Protein AF-A0A535XWX9-F1 (afdb_monomer_lite)

Sequence (122 aa):
DLGPHTAIVDGDALSYAIASASIVAKVTRDRLMYKLARRYPGYGWDSNVGYATRRHLQGLREHGLTPFHRTAYAPVRTLILQPTTLDDLIAQMDETGQMNETAEMDDNARIDRAEESIPALA

Foldseek 3Di:
DPPDDDDDVVVLVVDPVVVVVVVVVVVVLLVVQCVVCVVQPQQPCNPLSQPPFLSNLRSCLVPNDDPPDDCPDVSNVCCVPPVVVSVVQSVQADRNSHGDPVPPPPPVPPPVPPPPDDDDDD

pLDDT: mean 82.41, std 19.34, range [38.59, 98.56]

Structure (mmCIF, N/CA/C/O backbone):
data_AF-A0A535XWX9-F1
#
_entry.id   AF-A0A535XWX9-F1
#
loop_
_atom_site.group_PDB
_atom_site.id
_atom_site.type_symbol
_atom_site.label_atom_id
_atom_site.label_alt_id
_atom_site.label_comp_id
_atom_site.label_asym_id
_atom_site.label_entity_id
_atom_site.label_seq_id
_atom_site.pdbx_PDB_ins_code
_atom_site.Cartn_x
_atom_site.Cartn_y
_atom_site.Cartn_z
_atom_site.occupancy
_atom_site.B_iso_or_equiv
_atom_site.auth_seq_id
_atom_site.auth_comp_id
_atom_site.auth_asym_id
_atom_site.auth_atom_id
_atom_site.pdbx_PDB_model_num
ATOM 1 N N . ASP A 1 1 ? 26.111 -7.204 -2.029 1.00 83.75 1 ASP A N 1
ATOM 2 C CA . ASP A 1 1 ? 26.319 -6.465 -3.282 1.00 83.75 1 ASP A CA 1
ATOM 3 C C . ASP A 1 1 ? 25.617 -7.235 -4.393 1.00 83.75 1 ASP A C 1
ATOM 5 O O . ASP A 1 1 ? 25.769 -8.449 -4.437 1.00 83.75 1 ASP A O 1
ATOM 9 N N . LEU A 1 2 ? 24.766 -6.575 -5.179 1.00 84.88 2 LEU A N 1
ATOM 10 C CA . LEU A 1 2 ? 23.962 -7.195 -6.245 1.00 84.88 2 LEU A CA 1
ATOM 11 C C . LEU A 1 2 ? 24.684 -7.174 -7.606 1.00 84.88 2 LEU A C 1
ATOM 13 O O . LEU A 1 2 ? 24.136 -7.666 -8.590 1.00 84.88 2 LEU A O 1
ATOM 17 N N . GLY A 1 3 ? 25.906 -6.633 -7.663 1.00 94.06 3 GLY A N 1
ATOM 18 C CA . GLY A 1 3 ? 26.641 -6.437 -8.910 1.00 94.06 3 GLY A CA 1
ATOM 19 C C . GLY A 1 3 ? 26.166 -5.199 -9.687 1.00 94.06 3 GLY A C 1
ATOM 20 O O . GLY A 1 3 ? 25.340 -4.422 -9.188 1.00 94.06 3 GLY A O 1
ATOM 21 N N . PRO A 1 4 ? 26.699 -4.974 -10.903 1.00 95.38 4 PRO A N 1
ATOM 22 C CA . PRO A 1 4 ? 26.345 -3.814 -11.715 1.00 95.38 4 PRO A CA 1
ATOM 23 C C . PRO A 1 4 ? 24.863 -3.850 -12.098 1.00 95.38 4 PRO A C 1
ATOM 25 O O . PRO A 1 4 ? 24.349 -4.868 -12.557 1.00 95.38 4 PRO A O 1
ATOM 28 N N . HIS A 1 5 ? 24.178 -2.724 -11.920 1.00 94.31 5 HIS A N 1
ATOM 29 C CA . HIS A 1 5 ? 22.756 -2.584 -12.211 1.00 94.31 5 HIS A CA 1
ATOM 30 C C . HIS A 1 5 ? 22.444 -1.182 -12.738 1.00 94.31 5 HIS A C 1
ATOM 32 O O . HIS A 1 5 ? 23.178 -0.224 -12.495 1.00 94.31 5 HIS A O 1
ATOM 38 N N . THR A 1 6 ? 21.329 -1.064 -13.456 1.00 95.12 6 THR A N 1
ATOM 39 C CA . THR A 1 6 ? 20.827 0.204 -13.991 1.00 95.12 6 THR A CA 1
ATOM 40 C C . THR A 1 6 ? 19.366 0.354 -13.601 1.00 95.12 6 THR A C 1
ATOM 42 O O . THR A 1 6 ? 18.562 -0.547 -13.838 1.00 95.12 6 THR A O 1
ATOM 45 N N . ALA A 1 7 ? 19.021 1.486 -12.992 1.00 95.69 7 ALA A N 1
ATOM 46 C CA . ALA A 1 7 ? 17.635 1.840 -12.725 1.00 95.69 7 ALA A CA 1
ATOM 47 C C . ALA A 1 7 ? 17.004 2.445 -13.986 1.00 95.69 7 ALA A C 1
ATOM 49 O O . ALA A 1 7 ? 17.619 3.279 -14.649 1.00 95.69 7 ALA A O 1
ATOM 50 N N . ILE A 1 8 ? 15.777 2.030 -14.301 1.00 97.19 8 ILE A N 1
ATOM 51 C CA . ILE A 1 8 ? 15.005 2.527 -15.444 1.00 97.19 8 ILE A CA 1
ATOM 52 C C . ILE A 1 8 ? 13.725 3.154 -14.891 1.00 97.19 8 ILE A C 1
ATOM 54 O O . ILE A 1 8 ? 12.942 2.465 -14.234 1.00 97.19 8 ILE A O 1
ATOM 58 N N . VAL A 1 9 ? 13.533 4.453 -15.132 1.00 97.69 9 VAL A N 1
ATOM 59 C CA . VAL A 1 9 ? 12.282 5.156 -14.804 1.00 97.69 9 VAL A CA 1
ATOM 60 C C . VAL A 1 9 ? 11.162 4.572 -15.665 1.00 97.69 9 VAL A C 1
ATOM 62 O O . VAL A 1 9 ? 11.371 4.350 -16.855 1.00 97.69 9 VAL A O 1
ATOM 65 N N . ASP A 1 10 ? 10.021 4.262 -15.045 1.00 97.06 10 ASP A N 1
ATOM 66 C CA . ASP A 1 10 ? 8.869 3.598 -15.680 1.00 97.06 10 ASP A CA 1
ATOM 67 C C . ASP A 1 10 ? 9.245 2.311 -16.437 1.00 97.06 10 ASP A C 1
ATOM 69 O O . ASP A 1 10 ? 8.727 1.986 -17.507 1.00 97.06 10 ASP A O 1
ATOM 73 N N . GLY A 1 11 ? 10.208 1.562 -15.888 1.00 97.88 11 GLY A N 1
ATOM 74 C CA . GLY A 1 11 ? 10.790 0.400 -16.555 1.00 97.88 11 GLY A CA 1
ATOM 75 C C . GLY A 1 11 ? 9.798 -0.723 -16.872 1.00 97.88 11 GLY A C 1
ATOM 76 O O . GLY A 1 11 ? 10.057 -1.513 -17.775 1.00 97.88 11 GLY A O 1
ATOM 77 N N . ASP A 1 12 ? 8.664 -0.804 -16.179 1.00 97.88 12 ASP A N 1
ATOM 78 C CA . ASP A 1 12 ? 7.595 -1.760 -16.476 1.00 97.88 12 ASP A CA 1
ATOM 79 C C . ASP A 1 12 ? 6.855 -1.445 -17.785 1.00 97.88 12 ASP A C 1
ATOM 81 O O . ASP A 1 12 ? 6.411 -2.370 -18.462 1.00 97.88 12 ASP A O 1
ATOM 85 N N . ALA A 1 13 ? 6.797 -0.181 -18.204 1.00 97.94 13 ALA A N 1
ATOM 86 C CA . ALA A 1 13 ? 6.300 0.198 -19.526 1.00 97.94 13 ALA A CA 1
ATOM 87 C C . ALA A 1 13 ? 7.322 -0.074 -20.648 1.00 97.94 13 ALA A C 1
ATOM 89 O O . ALA A 1 13 ? 6.951 -0.168 -21.818 1.00 97.94 13 ALA A O 1
ATOM 90 N N . LEU A 1 14 ? 8.608 -0.202 -20.301 1.00 97.88 14 LEU A N 1
ATOM 91 C CA . LEU A 1 14 ? 9.722 -0.227 -21.256 1.00 97.88 14 LEU A CA 1
ATOM 92 C C . LEU A 1 14 ? 10.423 -1.591 -21.377 1.00 97.88 14 LEU A C 1
ATOM 94 O O . LEU A 1 14 ? 11.184 -1.810 -22.318 1.00 97.88 14 LEU A O 1
ATOM 98 N N . SER A 1 15 ? 10.203 -2.518 -20.441 1.00 98.19 15 SER A N 1
ATOM 99 C CA . SER A 1 15 ? 10.892 -3.812 -20.389 1.00 98.19 15 SER A CA 1
ATOM 100 C C . SER A 1 15 ? 9.971 -4.937 -19.934 1.00 98.19 15 SER A C 1
ATOM 102 O O . SER A 1 15 ? 9.447 -4.925 -18.820 1.00 98.19 15 SER A O 1
ATOM 104 N N . TYR A 1 16 ? 9.866 -5.990 -20.748 1.00 98.31 16 TYR A N 1
ATOM 105 C CA . TYR A 1 16 ? 9.061 -7.169 -20.418 1.00 98.31 16 TYR A CA 1
ATOM 106 C C . TYR A 1 16 ? 9.513 -7.882 -19.142 1.00 98.31 16 TYR A C 1
ATOM 108 O O . TYR A 1 16 ? 8.679 -8.426 -18.418 1.00 98.31 16 TYR A O 1
ATOM 116 N N . ALA A 1 17 ? 10.813 -7.877 -18.840 1.00 97.75 17 ALA A N 1
ATOM 117 C CA . ALA A 1 17 ? 11.324 -8.485 -17.616 1.00 97.75 17 ALA A CA 1
ATOM 118 C C . ALA A 1 17 ? 10.858 -7.705 -16.375 1.00 97.75 17 ALA A C 1
ATOM 120 O O . ALA A 1 17 ? 10.394 -8.309 -15.407 1.00 97.75 17 ALA A O 1
ATOM 121 N N . ILE A 1 18 ? 10.918 -6.369 -16.431 1.00 98.12 18 ILE A N 1
ATOM 122 C CA . ILE A 1 18 ? 10.467 -5.497 -15.338 1.00 98.12 18 ILE A CA 1
ATOM 123 C C . ILE A 1 18 ? 8.941 -5.581 -15.191 1.00 98.12 18 ILE A C 1
ATOM 125 O O . ILE A 1 18 ? 8.454 -5.759 -14.076 1.00 98.12 18 ILE A O 1
ATOM 129 N N . ALA A 1 19 ? 8.196 -5.570 -16.301 1.00 98.44 19 ALA A N 1
ATOM 130 C CA . ALA A 1 19 ? 6.744 -5.753 -16.310 1.00 98.44 19 ALA A CA 1
ATOM 131 C C . ALA A 1 19 ? 6.319 -7.100 -15.699 1.00 98.44 19 ALA A C 1
ATOM 133 O O . ALA A 1 19 ? 5.414 -7.181 -14.871 1.00 98.44 19 ALA A O 1
ATOM 134 N N . SER A 1 20 ? 7.006 -8.185 -16.064 1.00 98.50 20 SER A N 1
ATOM 135 C CA . SER A 1 20 ? 6.715 -9.515 -15.518 1.00 98.50 20 SER A CA 1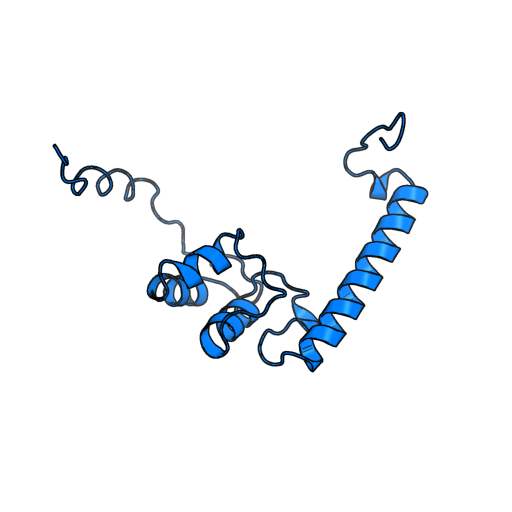
ATOM 136 C C . SER A 1 20 ? 6.977 -9.564 -14.010 1.00 98.50 20 SER A C 1
ATOM 138 O O . SER A 1 20 ? 6.169 -10.108 -13.253 1.00 98.50 20 SER A O 1
ATOM 140 N N . ALA A 1 21 ? 8.074 -8.952 -13.554 1.00 98.19 21 ALA A N 1
ATOM 141 C CA . ALA A 1 21 ? 8.388 -8.850 -12.134 1.00 98.19 21 ALA A CA 1
ATOM 142 C C . ALA A 1 21 ? 7.339 -8.025 -11.365 1.00 98.19 21 ALA A C 1
ATOM 144 O O . ALA A 1 21 ? 6.921 -8.440 -10.280 1.00 98.19 21 ALA A O 1
ATOM 145 N N . SER A 1 22 ? 6.866 -6.902 -11.922 1.00 98.38 22 SER A N 1
ATOM 146 C CA . SER A 1 22 ? 5.855 -6.054 -11.275 1.00 98.38 22 SER A CA 1
ATOM 147 C C . SER A 1 22 ? 4.505 -6.770 -11.136 1.00 98.38 22 SER A C 1
ATOM 149 O O . SER A 1 22 ? 3.891 -6.704 -10.067 1.00 98.38 22 SER A O 1
ATOM 151 N N . ILE A 1 23 ? 4.087 -7.553 -12.140 1.00 98.38 23 ILE A N 1
ATOM 152 C CA . ILE A 1 23 ? 2.876 -8.393 -12.077 1.00 98.38 23 ILE A CA 1
ATOM 153 C C . ILE A 1 23 ? 2.989 -9.432 -10.957 1.00 98.38 23 ILE A C 1
ATOM 155 O O . ILE A 1 23 ? 2.084 -9.549 -10.125 1.00 98.38 23 ILE A O 1
ATOM 159 N N . VAL A 1 24 ? 4.103 -10.173 -10.896 1.00 98.56 24 VAL A N 1
ATOM 160 C CA . VAL A 1 24 ? 4.323 -11.178 -9.842 1.00 98.56 24 VAL A CA 1
ATOM 161 C C . VAL A 1 24 ? 4.298 -10.523 -8.459 1.00 98.56 24 VAL A C 1
ATOM 163 O O . VAL A 1 24 ? 3.640 -11.038 -7.547 1.00 98.56 24 VAL A O 1
ATOM 166 N N . ALA A 1 25 ? 4.952 -9.370 -8.304 1.00 98.25 25 ALA A N 1
ATOM 167 C CA . ALA A 1 25 ? 4.965 -8.618 -7.054 1.00 98.25 25 ALA A CA 1
ATOM 168 C C . ALA A 1 25 ? 3.552 -8.171 -6.639 1.00 98.25 25 ALA A C 1
ATOM 170 O O . ALA A 1 25 ? 3.138 -8.412 -5.502 1.00 98.25 25 ALA A O 1
ATOM 171 N N . LYS A 1 26 ? 2.782 -7.585 -7.565 1.00 97.81 26 LYS A N 1
ATOM 172 C CA . LYS A 1 26 ? 1.413 -7.105 -7.328 1.00 97.81 26 LYS A CA 1
ATOM 173 C C . LYS A 1 26 ? 0.476 -8.237 -6.918 1.00 97.81 26 LYS A C 1
ATOM 175 O O . LYS A 1 26 ? -0.144 -8.164 -5.860 1.00 97.81 26 LYS A O 1
ATOM 180 N N . VAL A 1 27 ? 0.426 -9.316 -7.699 1.00 98.44 27 VAL A N 1
ATOM 181 C CA . VAL A 1 27 ? -0.444 -10.469 -7.415 1.00 98.44 27 VAL A CA 1
ATOM 182 C C . VAL A 1 27 ? -0.086 -11.110 -6.072 1.00 98.44 27 VAL A C 1
ATOM 184 O O . VAL A 1 27 ? -0.969 -11.512 -5.311 1.00 98.44 27 VAL A O 1
ATOM 187 N N . THR A 1 28 ? 1.205 -11.187 -5.745 1.00 98.50 28 THR A N 1
ATOM 188 C CA . THR A 1 28 ? 1.659 -11.714 -4.452 1.00 98.50 28 THR A CA 1
ATOM 189 C C . THR A 1 28 ? 1.222 -10.813 -3.298 1.00 98.50 28 THR A C 1
ATOM 191 O O . THR A 1 28 ? 0.654 -11.315 -2.325 1.00 98.50 28 THR A O 1
ATOM 194 N N . ARG A 1 29 ? 1.420 -9.491 -3.414 1.00 98.31 29 ARG A N 1
ATOM 195 C CA . ARG A 1 29 ? 0.971 -8.503 -2.419 1.00 98.31 29 ARG A CA 1
ATOM 196 C C . ARG A 1 29 ? -0.531 -8.611 -2.172 1.00 98.31 29 ARG A C 1
ATOM 198 O O . ARG A 1 29 ? -0.945 -8.720 -1.021 1.00 98.31 29 ARG A O 1
ATOM 205 N N . ASP A 1 30 ? -1.334 -8.613 -3.228 1.00 98.31 30 ASP A N 1
ATOM 206 C CA . ASP A 1 30 ? -2.794 -8.597 -3.110 1.00 98.31 30 ASP A CA 1
ATOM 207 C C . ASP A 1 30 ? -3.309 -9.869 -2.416 1.00 98.31 30 ASP A C 1
ATOM 209 O O . ASP A 1 30 ? -4.131 -9.804 -1.501 1.00 98.31 30 ASP A O 1
ATOM 213 N N . ARG A 1 31 ? -2.737 -11.037 -2.746 1.00 98.44 31 ARG A N 1
ATOM 214 C CA . ARG A 1 31 ? -3.045 -12.3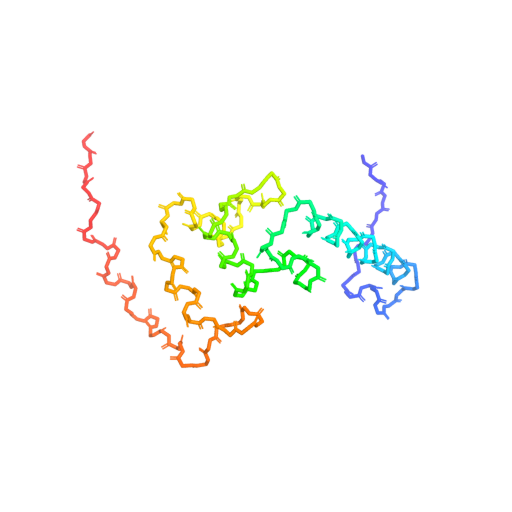05 -2.059 1.00 98.44 31 ARG A CA 1
ATOM 215 C C . ARG A 1 31 ? -2.688 -12.273 -0.573 1.00 98.44 31 ARG A C 1
ATOM 217 O O . ARG A 1 31 ? -3.425 -12.832 0.241 1.00 98.44 31 ARG A O 1
ATOM 224 N N . LEU A 1 32 ? -1.560 -11.663 -0.204 1.00 98.25 32 LEU A N 1
ATOM 225 C CA . LEU A 1 32 ? -1.175 -11.499 1.202 1.00 98.25 32 LEU A CA 1
ATOM 226 C C . LEU A 1 32 ? -2.148 -10.575 1.936 1.00 98.25 32 LEU A C 1
ATOM 228 O O . LEU A 1 32 ? -2.545 -10.888 3.057 1.00 98.25 32 LEU A O 1
ATOM 232 N N . MET A 1 33 ? -2.582 -9.490 1.295 1.00 98.31 33 MET A N 1
ATOM 233 C CA . MET A 1 33 ? -3.533 -8.555 1.894 1.00 98.31 33 MET A CA 1
ATOM 234 C C . MET A 1 33 ? -4.911 -9.173 2.101 1.00 98.31 33 MET A C 1
ATOM 236 O O . MET A 1 33 ? -5.483 -9.014 3.176 1.00 98.31 33 MET A O 1
ATOM 240 N N . TYR A 1 34 ? -5.377 -10.001 1.166 1.00 98.25 34 TYR A N 1
ATOM 241 C CA . TYR A 1 34 ? -6.609 -10.766 1.342 1.00 98.25 34 TYR A CA 1
ATOM 242 C C . TYR A 1 34 ? -6.529 -11.756 2.518 1.00 98.25 34 TYR A C 1
ATOM 244 O O . TYR A 1 34 ? -7.457 -11.880 3.319 1.00 98.25 34 TYR A O 1
ATOM 252 N N . LYS A 1 35 ? -5.393 -12.452 2.678 1.00 98.44 35 LYS A N 1
ATOM 253 C CA . LYS A 1 35 ? -5.165 -13.325 3.845 1.00 98.44 35 LYS A CA 1
ATOM 254 C C . LYS A 1 35 ? -5.165 -12.529 5.147 1.00 98.44 35 LYS A C 1
ATOM 256 O O . LYS A 1 35 ? -5.735 -12.981 6.139 1.00 98.44 35 LYS A O 1
ATOM 261 N N . LEU A 1 36 ? -4.540 -11.355 5.140 1.00 98.19 36 LEU A N 1
ATOM 262 C CA . LEU A 1 36 ? -4.488 -10.482 6.301 1.00 98.19 36 LEU A CA 1
ATOM 263 C C . LEU A 1 36 ? -5.864 -9.910 6.653 1.00 98.19 36 LEU A C 1
ATOM 265 O O . LEU A 1 36 ? -6.189 -9.904 7.831 1.00 98.19 36 LEU A O 1
ATOM 269 N N . ALA A 1 37 ? -6.707 -9.557 5.679 1.00 98.12 37 ALA A N 1
ATOM 270 C CA . ALA A 1 37 ? -8.088 -9.123 5.917 1.00 98.12 37 ALA A CA 1
ATOM 271 C C . ALA A 1 37 ? -8.923 -10.185 6.650 1.00 98.12 37 ALA A C 1
ATOM 273 O O . ALA A 1 37 ? -9.723 -9.867 7.524 1.00 98.12 37 ALA A O 1
ATOM 274 N N . ARG A 1 38 ? -8.699 -11.471 6.345 1.00 97.94 38 ARG A N 1
ATOM 275 C CA . ARG A 1 38 ? -9.341 -12.581 7.070 1.00 97.94 38 ARG A CA 1
ATOM 276 C C . ARG A 1 38 ? -8.801 -12.753 8.489 1.00 97.94 38 ARG A C 1
ATOM 278 O O . ARG A 1 38 ? -9.538 -13.178 9.372 1.00 97.94 38 ARG A O 1
ATOM 285 N N . ARG A 1 39 ? -7.507 -12.492 8.702 1.00 97.94 39 ARG A N 1
ATOM 286 C CA . ARG A 1 39 ? -6.846 -12.640 10.009 1.00 97.94 39 ARG A CA 1
ATOM 287 C C . ARG A 1 39 ? -7.114 -11.454 10.940 1.00 97.94 39 ARG A C 1
ATOM 289 O O . ARG A 1 39 ? -7.202 -11.659 12.145 1.00 97.94 39 ARG A O 1
ATOM 296 N N . TYR A 1 40 ? -7.233 -10.260 10.372 1.00 97.38 40 TYR A N 1
ATOM 297 C CA . TYR A 1 40 ? -7.478 -8.984 11.033 1.00 97.38 40 TYR A CA 1
ATOM 298 C C . TYR A 1 40 ? -8.648 -8.296 10.308 1.00 97.38 40 TYR A C 1
ATOM 300 O O . TYR A 1 40 ? -8.424 -7.491 9.399 1.00 97.38 40 TYR A O 1
ATOM 308 N N . PRO A 1 41 ? -9.899 -8.665 10.632 1.00 96.81 41 PRO A N 1
ATOM 309 C CA . PRO A 1 41 ? -11.069 -8.030 10.037 1.00 96.81 41 PRO A CA 1
ATOM 310 C C . PRO A 1 41 ? -11.176 -6.555 10.461 1.00 96.81 41 PRO A C 1
ATOM 312 O O . PRO A 1 41 ? -10.564 -6.138 11.439 1.00 96.81 41 PRO A O 1
ATOM 315 N N . GLY A 1 42 ? -11.945 -5.764 9.707 1.00 96.25 42 GLY A N 1
ATOM 316 C CA . GLY A 1 42 ? -12.239 -4.354 10.018 1.00 96.25 42 GLY A CA 1
ATOM 317 C C . GLY A 1 42 ? -11.381 -3.326 9.270 1.00 96.25 42 GLY A C 1
ATOM 318 O O . GLY A 1 42 ? -11.873 -2.262 8.920 1.00 96.25 42 GLY A O 1
ATOM 319 N N . TYR A 1 43 ? -10.146 -3.664 8.886 1.00 96.44 43 TYR A N 1
ATOM 320 C CA . TYR A 1 43 ? -9.242 -2.722 8.196 1.00 96.44 43 TYR A CA 1
ATOM 321 C C . TYR A 1 43 ? -9.485 -2.575 6.681 1.00 96.44 43 TYR A C 1
ATOM 323 O O . TYR A 1 43 ? -8.866 -1.729 6.037 1.00 96.44 43 TYR A O 1
ATOM 331 N N . GLY A 1 44 ? -10.343 -3.409 6.079 1.00 96.31 44 GLY A N 1
ATOM 332 C CA . GLY A 1 44 ? -10.655 -3.377 4.639 1.00 96.31 44 GLY A CA 1
ATOM 333 C C . GLY A 1 44 ? -9.494 -3.755 3.707 1.00 96.31 44 GLY A C 1
ATOM 334 O O . GLY A 1 44 ? -9.481 -3.351 2.545 1.00 96.31 44 GLY A O 1
ATOM 335 N N . TRP A 1 45 ? -8.488 -4.488 4.197 1.00 97.69 45 TRP A N 1
ATOM 336 C CA . TRP A 1 45 ? -7.285 -4.837 3.424 1.00 97.69 45 TRP A CA 1
ATOM 337 C C . TRP A 1 45 ? -7.544 -5.693 2.178 1.00 97.69 45 TRP A C 1
ATOM 339 O O . TRP A 1 45 ? -6.709 -5.730 1.278 1.00 97.69 45 TRP A O 1
ATOM 349 N N . ASP A 1 46 ? -8.691 -6.357 2.103 1.00 96.94 46 ASP A N 1
ATOM 350 C CA . ASP A 1 46 ? -9.167 -7.086 0.930 1.00 96.94 46 ASP A CA 1
ATOM 351 C C . ASP A 1 46 ? -9.509 -6.162 -0.245 1.00 96.94 46 ASP A C 1
ATOM 353 O O . ASP A 1 46 ? -9.417 -6.596 -1.391 1.00 96.94 46 ASP A O 1
ATOM 357 N N . SER A 1 47 ? -9.842 -4.895 0.024 1.00 95.19 47 SER A N 1
ATOM 358 C CA . SER A 1 47 ? -10.109 -3.886 -1.004 1.00 95.19 47 SER A CA 1
ATOM 359 C C . SER A 1 47 ? -8.993 -2.846 -1.109 1.00 95.19 47 SER A C 1
ATOM 361 O O . SER A 1 47 ? -8.496 -2.575 -2.198 1.00 95.19 47 SER A O 1
ATOM 363 N N . ASN A 1 48 ? -8.556 -2.271 0.014 1.00 96.31 48 ASN A N 1
ATOM 364 C CA . ASN A 1 48 ? -7.584 -1.173 0.006 1.00 96.31 48 ASN A CA 1
ATOM 365 C C . ASN A 1 48 ? -6.122 -1.630 -0.050 1.00 96.31 48 ASN A C 1
ATOM 367 O O . ASN A 1 48 ? -5.240 -0.787 -0.189 1.00 96.31 48 ASN A O 1
ATOM 371 N N . VAL A 1 49 ? -5.840 -2.930 0.096 1.00 96.75 49 VAL A N 1
ATOM 372 C CA . VAL A 1 49 ? -4.487 -3.518 0.054 1.00 96.75 49 VAL A CA 1
ATOM 373 C C . VAL A 1 49 ? -3.433 -2.757 0.879 1.00 96.75 49 VAL A C 1
ATOM 375 O O . VAL A 1 49 ? -2.258 -2.685 0.504 1.00 96.75 49 VAL A O 1
ATOM 378 N N . GLY A 1 50 ? -3.846 -2.178 2.008 1.00 94.56 50 GLY A N 1
ATOM 379 C CA . GLY A 1 50 ? -2.993 -1.453 2.949 1.00 94.56 50 GLY A CA 1
ATOM 380 C C . GLY A 1 50 ? -2.818 0.043 2.665 1.00 94.56 50 GLY A C 1
ATOM 381 O O . GLY A 1 50 ? -2.115 0.708 3.424 1.00 94.56 50 GLY A O 1
ATOM 382 N N . TYR A 1 51 ? -3.443 0.600 1.621 1.00 93.62 51 TY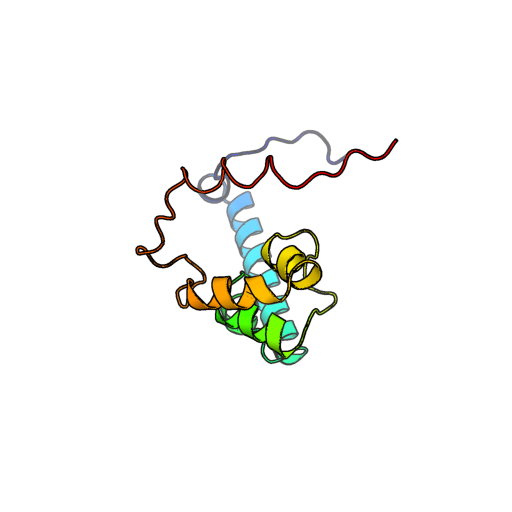R A N 1
ATOM 383 C CA . TYR A 1 51 ? -3.485 2.053 1.416 1.00 93.62 51 TYR A CA 1
ATOM 384 C C . TYR A 1 51 ? -4.353 2.733 2.482 1.00 93.62 51 TYR A C 1
ATOM 386 O O . TYR A 1 51 ? -5.304 2.140 2.996 1.00 93.62 51 TYR A O 1
ATOM 394 N N . ALA A 1 52 ? -4.024 3.980 2.822 1.00 90.50 52 ALA A N 1
ATOM 395 C CA . ALA A 1 52 ? -4.669 4.767 3.876 1.00 90.50 52 ALA A CA 1
ATOM 396 C C . ALA A 1 52 ? -6.047 5.322 3.455 1.00 90.50 52 ALA A C 1
ATOM 398 O O . ALA A 1 52 ? -6.318 6.507 3.590 1.00 90.50 52 ALA A O 1
ATOM 399 N N . THR A 1 53 ? -6.915 4.455 2.931 1.00 92.69 53 THR A N 1
ATOM 400 C CA . THR A 1 53 ? -8.324 4.777 2.653 1.00 92.69 53 THR A CA 1
ATOM 401 C C . THR A 1 53 ? -9.056 5.144 3.942 1.00 92.69 53 THR A C 1
ATOM 403 O O . THR A 1 53 ? -8.690 4.659 5.019 1.00 92.69 53 THR A O 1
ATOM 406 N N . ARG A 1 54 ? -10.151 5.906 3.840 1.00 91.25 54 ARG A N 1
ATOM 407 C CA . ARG A 1 54 ? -11.019 6.226 4.985 1.00 91.25 54 ARG A CA 1
ATOM 408 C C . ARG A 1 54 ? -11.402 4.982 5.792 1.00 91.25 54 ARG A C 1
ATOM 410 O O . ARG A 1 54 ? -11.243 4.971 7.010 1.00 91.25 54 ARG A O 1
ATOM 417 N N . ARG A 1 55 ? -11.804 3.900 5.113 1.00 93.19 55 ARG A N 1
ATOM 418 C CA . ARG A 1 55 ? -12.144 2.613 5.747 1.00 93.19 55 ARG A CA 1
ATOM 419 C C . ARG A 1 55 ? -10.977 2.020 6.542 1.00 93.19 55 ARG A C 1
ATOM 421 O O . ARG A 1 55 ? -11.178 1.468 7.618 1.00 93.19 55 ARG A O 1
ATOM 428 N N . HIS A 1 56 ? -9.754 2.132 6.027 1.00 94.56 56 HIS A N 1
ATOM 429 C CA . HIS A 1 56 ? -8.567 1.640 6.726 1.00 94.56 56 HIS A CA 1
ATOM 430 C C . HIS A 1 56 ? -8.288 2.452 7.992 1.00 94.56 56 HIS A C 1
ATOM 432 O O . HIS A 1 56 ? -8.019 1.878 9.044 1.00 94.56 56 HIS A O 1
ATOM 438 N N . LEU A 1 57 ? -8.377 3.781 7.902 1.00 91.31 57 LEU A N 1
ATOM 439 C CA . LEU A 1 57 ? -8.154 4.664 9.045 1.00 91.31 57 LEU A CA 1
ATOM 440 C C . LEU A 1 57 ? -9.230 4.493 10.126 1.00 91.31 57 LEU A C 1
ATOM 442 O O . LEU A 1 57 ? -8.900 4.497 11.310 1.00 91.31 57 LEU A O 1
ATOM 446 N N . GLN A 1 58 ? -10.485 4.261 9.734 1.00 91.44 58 GLN A N 1
ATOM 447 C CA . GLN A 1 58 ? -11.560 3.881 10.658 1.00 91.44 58 GLN A CA 1
ATOM 448 C C . GLN A 1 58 ? -11.232 2.570 11.382 1.00 91.44 58 GLN A C 1
ATOM 450 O O . GLN A 1 58 ? -11.227 2.540 12.609 1.00 91.44 58 GLN A O 1
ATOM 455 N N . GLY A 1 59 ? -10.833 1.522 10.652 1.00 93.31 59 GLY A N 1
ATOM 456 C CA . GLY A 1 59 ? -10.407 0.259 11.264 1.00 93.31 59 GLY A CA 1
ATOM 457 C C . GLY A 1 59 ? -9.205 0.419 12.205 1.00 93.31 59 GLY A C 1
ATOM 458 O O . GLY A 1 59 ? -9.162 -0.193 13.268 1.00 93.31 59 GLY A O 1
ATOM 459 N N . LEU A 1 60 ? -8.251 1.291 11.864 1.00 91.38 60 LEU A N 1
ATOM 460 C CA . LEU A 1 60 ? -7.138 1.667 12.743 1.00 91.38 60 LEU A CA 1
ATOM 461 C C . LEU A 1 60 ? -7.601 2.342 14.032 1.00 91.38 60 LEU A C 1
ATOM 463 O O . LEU A 1 60 ? -7.032 2.077 15.091 1.00 91.38 60 LEU A O 1
ATOM 467 N N . ARG A 1 61 ? -8.620 3.198 13.956 1.00 88.38 61 ARG A N 1
ATOM 468 C CA . ARG A 1 61 ? -9.192 3.855 15.129 1.00 88.38 61 ARG A CA 1
ATOM 469 C C . ARG A 1 61 ? -9.961 2.882 16.020 1.00 88.38 61 ARG A C 1
ATOM 471 O O . ARG A 1 61 ? -9.808 2.932 17.235 1.00 88.38 61 ARG A O 1
ATOM 478 N N . GLU A 1 62 ? -10.753 1.996 15.425 1.00 91.62 62 GLU A N 1
ATOM 479 C CA . GLU A 1 62 ? -11.615 1.051 16.145 1.00 91.62 62 GLU A CA 1
ATOM 480 C C . GLU A 1 62 ? -10.846 -0.129 16.750 1.00 91.62 62 GLU A C 1
ATOM 482 O O . GLU A 1 62 ? -11.168 -0.594 17.844 1.00 91.62 62 GLU A O 1
ATOM 487 N N . HIS A 1 63 ? -9.833 -0.634 16.045 1.00 93.50 63 HIS A N 1
ATOM 488 C CA . HIS A 1 63 ? -9.131 -1.869 16.409 1.00 93.50 63 HIS A CA 1
ATOM 489 C C . HIS A 1 63 ? -7.671 -1.651 16.823 1.00 93.50 63 HIS A C 1
ATOM 491 O O . HIS A 1 63 ? -7.016 -2.585 17.289 1.00 93.50 63 HIS A O 1
ATOM 497 N N . GLY A 1 64 ? -7.144 -0.435 16.668 1.00 90.94 64 GLY A N 1
ATOM 498 C CA . GLY A 1 64 ? -5.748 -0.121 16.950 1.00 90.94 64 GLY A CA 1
ATOM 499 C C . GLY A 1 64 ? -4.779 -0.722 15.929 1.00 90.94 64 GLY A C 1
ATOM 500 O O . GLY A 1 64 ? -5.154 -1.146 14.832 1.00 90.94 64 GLY A O 1
ATOM 501 N N . LEU A 1 65 ? -3.493 -0.748 16.285 1.00 93.31 65 LEU A N 1
ATOM 502 C CA . LEU A 1 65 ? -2.429 -1.231 15.407 1.00 93.31 65 LEU A CA 1
ATOM 503 C C . LEU A 1 65 ? -2.283 -2.750 15.426 1.00 93.31 65 LEU A C 1
ATOM 505 O O . LEU A 1 65 ? -2.416 -3.419 16.446 1.00 93.31 65 LEU A O 1
ATOM 509 N N . THR A 1 66 ? -1.862 -3.269 14.281 1.00 94.69 66 THR A N 1
ATOM 510 C CA . THR A 1 66 ? -1.338 -4.632 14.134 1.00 94.69 66 THR A CA 1
ATOM 511 C C . THR A 1 66 ? 0.167 -4.582 13.843 1.00 94.69 66 THR A C 1
ATOM 513 O O . THR A 1 66 ? 0.655 -3.548 13.374 1.00 94.69 66 THR A O 1
ATOM 516 N N . PRO A 1 67 ? 0.905 -5.700 13.987 1.00 95.44 67 PRO A N 1
ATOM 517 C CA . PRO A 1 67 ? 2.319 -5.774 13.601 1.00 95.44 67 PRO A CA 1
ATOM 518 C C . PRO A 1 67 ? 2.598 -5.494 12.113 1.00 95.44 67 PRO A C 1
ATOM 520 O O . PRO A 1 67 ? 3.747 -5.298 11.732 1.00 95.44 67 PRO A O 1
ATOM 523 N N . PHE A 1 68 ? 1.564 -5.496 11.263 1.00 95.88 68 PHE A N 1
ATOM 524 C CA . PHE A 1 68 ? 1.684 -5.259 9.822 1.00 95.88 68 PHE A CA 1
ATOM 525 C C . PHE A 1 68 ? 1.541 -3.780 9.437 1.00 95.88 68 PHE A C 1
ATOM 527 O O . PHE A 1 68 ? 1.747 -3.428 8.274 1.00 95.88 68 PHE A O 1
ATOM 534 N N . HIS A 1 69 ? 1.221 -2.903 10.393 1.00 94.88 69 HIS A N 1
ATOM 535 C CA . HIS A 1 69 ? 1.207 -1.463 10.165 1.00 94.88 69 HIS A CA 1
ATOM 536 C C . HIS A 1 69 ? 2.618 -0.879 10.247 1.00 94.88 69 HIS A C 1
ATOM 538 O O . HIS A 1 69 ? 3.398 -1.184 11.148 1.00 94.88 69 HIS A O 1
ATOM 544 N N . ARG A 1 70 ? 2.944 0.008 9.304 1.00 93.88 70 ARG A N 1
ATOM 545 C CA . ARG A 1 70 ? 4.237 0.698 9.258 1.00 93.88 70 ARG A CA 1
ATOM 546 C C . ARG A 1 70 ? 4.176 1.943 10.137 1.00 93.88 70 ARG A C 1
ATOM 548 O O . ARG A 1 70 ? 3.629 2.961 9.728 1.00 93.88 70 ARG A O 1
ATOM 555 N N . THR A 1 71 ? 4.759 1.875 11.328 1.00 88.12 71 THR A N 1
ATOM 556 C CA . THR A 1 71 ? 4.687 2.945 12.342 1.00 88.12 71 THR A CA 1
ATOM 557 C C . THR A 1 71 ? 5.342 4.260 11.924 1.00 88.12 71 THR A C 1
ATOM 559 O O . THR A 1 71 ? 4.952 5.319 12.405 1.00 88.12 71 THR A O 1
ATOM 562 N N . ALA A 1 72 ? 6.294 4.215 10.990 1.00 88.06 72 ALA A N 1
ATOM 563 C CA . ALA A 1 72 ? 6.941 5.406 10.443 1.00 88.06 72 ALA A CA 1
ATOM 564 C C . ALA A 1 72 ? 6.054 6.202 9.462 1.00 88.06 72 ALA A C 1
ATOM 566 O O . ALA A 1 72 ? 6.420 7.310 9.080 1.00 88.06 72 ALA A O 1
ATOM 567 N N . TYR A 1 73 ? 4.917 5.655 9.015 1.00 87.50 73 TYR A N 1
ATOM 568 C CA . TYR A 1 73 ? 4.071 6.309 8.014 1.00 87.50 73 TYR A CA 1
ATOM 569 C C . TYR A 1 73 ? 3.180 7.347 8.690 1.00 87.50 73 TYR A C 1
ATOM 571 O O . TYR A 1 73 ? 2.598 7.067 9.737 1.00 87.50 73 TYR A O 1
ATOM 579 N N . ALA A 1 74 ? 3.055 8.530 8.081 1.00 81.19 74 ALA A N 1
ATOM 580 C CA . ALA A 1 74 ? 2.460 9.701 8.725 1.00 81.19 74 ALA A CA 1
ATOM 581 C C . ALA A 1 74 ? 1.088 9.436 9.381 1.00 81.19 74 ALA A C 1
ATOM 583 O O . ALA A 1 74 ? 0.987 9.717 10.570 1.00 81.19 74 ALA A O 1
ATOM 584 N N . PRO A 1 75 ? 0.084 8.804 8.732 1.00 75.81 75 PRO A N 1
ATOM 585 C CA . PRO A 1 75 ? -1.215 8.563 9.375 1.00 75.81 75 PRO A CA 1
ATOM 586 C C . PRO A 1 75 ? -1.126 7.653 10.607 1.00 75.81 75 PRO A C 1
ATOM 588 O O . PRO A 1 75 ? -1.788 7.880 11.616 1.00 75.81 75 PRO A O 1
ATOM 591 N N . VAL A 1 76 ? -0.260 6.638 10.551 1.00 82.44 76 VAL A N 1
ATOM 592 C CA . VAL A 1 76 ? -0.033 5.712 11.667 1.00 82.44 76 VAL A CA 1
ATOM 593 C C . VAL A 1 76 ? 0.709 6.412 12.803 1.00 82.44 76 VAL A C 1
ATOM 595 O O . VAL A 1 76 ? 0.362 6.251 13.970 1.00 82.44 76 VAL A O 1
ATOM 598 N N . ARG A 1 77 ? 1.714 7.225 12.473 1.00 82.81 77 ARG A N 1
ATOM 599 C CA . ARG A 1 77 ? 2.439 8.039 13.449 1.00 82.81 77 ARG A CA 1
ATOM 600 C C . ARG A 1 77 ? 1.508 9.048 14.125 1.00 82.81 77 ARG A C 1
ATOM 602 O O . ARG A 1 77 ? 1.592 9.212 15.337 1.00 82.81 77 ARG A O 1
ATOM 609 N N . THR A 1 78 ? 0.601 9.668 13.375 1.00 76.88 78 THR A N 1
ATOM 610 C CA . THR A 1 78 ? -0.428 10.570 13.904 1.00 76.88 78 THR A CA 1
ATOM 611 C C . THR A 1 78 ? -1.355 9.849 14.880 1.00 76.88 78 THR A C 1
ATOM 613 O O . THR A 1 78 ? -1.541 10.350 15.981 1.00 76.88 78 THR A O 1
ATOM 616 N N . LEU A 1 79 ? -1.842 8.642 14.556 1.00 73.94 79 LEU A N 1
ATOM 617 C CA . LEU A 1 79 ? -2.618 7.818 15.500 1.00 73.94 79 LEU A CA 1
ATOM 618 C C . LEU A 1 79 ? -1.859 7.597 16.822 1.00 73.94 79 LEU A C 1
ATOM 620 O O . LEU A 1 79 ? -2.453 7.689 17.891 1.00 73.94 79 LEU A O 1
ATOM 624 N N . ILE A 1 80 ? -0.556 7.304 16.751 1.00 71.62 80 ILE A N 1
ATOM 625 C CA . ILE A 1 80 ? 0.276 7.029 17.934 1.00 71.62 80 ILE A CA 1
ATOM 626 C C . ILE A 1 80 ? 0.502 8.295 18.776 1.00 71.62 80 ILE A C 1
ATOM 628 O O . ILE A 1 80 ? 0.498 8.216 20.001 1.00 71.62 80 ILE A O 1
ATOM 632 N N . LEU A 1 81 ? 0.745 9.443 18.136 1.00 73.06 81 LEU A N 1
ATOM 633 C CA . LEU A 1 81 ? 1.180 10.669 18.815 1.00 73.06 81 LEU A CA 1
ATOM 634 C C . LEU A 1 81 ? 0.030 11.616 19.188 1.00 73.06 81 LEU A C 1
ATOM 636 O O . LEU A 1 81 ? 0.136 12.328 20.183 1.00 73.06 81 LEU A O 1
ATOM 640 N N . GLN A 1 82 ? -1.035 11.667 18.384 1.00 72.62 82 GLN A N 1
ATOM 641 C CA . GLN A 1 82 ? -2.145 12.620 18.503 1.00 72.62 82 GLN A CA 1
ATOM 642 C C . GLN A 1 82 ? -3.479 11.976 18.058 1.00 72.62 82 GLN A C 1
ATOM 644 O O . GLN A 1 82 ? -3.965 12.236 16.961 1.00 72.62 82 GLN A O 1
ATOM 649 N N . PRO A 1 83 ? -4.126 11.147 18.894 1.00 63.28 83 PRO A N 1
ATOM 650 C CA . PRO A 1 83 ? -5.312 10.382 18.491 1.00 63.28 83 PRO A CA 1
ATOM 651 C C . PRO A 1 83 ? -6.540 11.224 18.104 1.00 63.28 83 PRO A C 1
ATOM 653 O O . PRO A 1 83 ? -7.430 10.715 17.423 1.00 63.28 83 PRO A O 1
ATOM 656 N N . THR A 1 84 ? -6.623 12.479 18.554 1.00 63.12 84 THR A N 1
ATOM 657 C CA . THR A 1 84 ? -7.723 13.405 18.235 1.00 63.12 84 THR A CA 1
ATOM 658 C C . THR A 1 84 ? -7.672 13.907 16.793 1.00 63.12 84 THR A C 1
ATOM 660 O O . THR A 1 84 ? -8.719 14.104 16.195 1.00 63.12 84 THR A O 1
ATOM 663 N N . THR A 1 85 ? -6.488 14.017 16.186 1.00 74.06 85 THR A N 1
ATOM 664 C CA . THR A 1 85 ? -6.336 14.532 14.812 1.00 74.06 85 THR A CA 1
ATOM 665 C C . THR A 1 85 ? -6.673 13.497 13.735 1.00 74.06 85 THR A C 1
ATOM 667 O O . THR A 1 85 ? -6.803 13.840 12.561 1.00 74.06 85 THR A O 1
ATOM 670 N N . LEU A 1 86 ? -6.847 12.223 14.111 1.00 74.31 86 LEU A N 1
ATOM 671 C CA . LEU A 1 86 ? -7.265 11.182 13.173 1.00 74.31 86 LEU A CA 1
ATOM 672 C C . LEU A 1 86 ? -8.755 11.275 12.817 1.00 74.31 86 LEU A C 1
ATOM 674 O O . LEU A 1 86 ? -9.109 10.983 11.678 1.00 74.31 86 LEU A O 1
ATOM 678 N N . ASP A 1 87 ? -9.613 11.684 13.755 1.00 81.00 87 ASP A N 1
ATOM 679 C CA . ASP A 1 87 ? -11.043 11.884 13.471 1.00 81.00 87 ASP A CA 1
ATOM 680 C C . ASP A 1 87 ? -11.243 12.986 12.433 1.00 81.00 87 ASP A C 1
ATOM 682 O O . ASP A 1 87 ? -11.971 12.796 11.458 1.00 81.00 87 ASP A O 1
ATOM 686 N N . ASP A 1 88 ? -10.522 14.095 12.600 1.00 82.00 88 ASP A N 1
ATOM 687 C CA . ASP A 1 88 ? -10.545 15.217 11.663 1.00 82.00 88 ASP A CA 1
ATOM 688 C C . ASP A 1 88 ? -10.063 14.785 10.272 1.00 82.00 88 ASP A C 1
ATOM 690 O O . ASP A 1 88 ? -10.685 15.118 9.262 1.00 82.00 88 ASP A O 1
ATOM 694 N N . LEU A 1 89 ? -8.997 13.976 10.214 1.00 78.81 89 LEU A N 1
ATOM 695 C CA . LEU A 1 89 ? -8.482 13.428 8.960 1.00 78.81 89 LEU A CA 1
ATOM 696 C C . LEU A 1 89 ? -9.520 12.526 8.274 1.00 78.81 89 LEU A C 1
ATOM 698 O O . LEU A 1 89 ? -9.811 12.702 7.094 1.00 78.81 89 LEU A O 1
ATOM 702 N N . ILE A 1 90 ? -10.127 11.594 9.015 1.00 83.94 90 ILE A N 1
ATOM 703 C CA . ILE A 1 90 ? -11.175 10.700 8.501 1.00 83.94 90 ILE A CA 1
ATOM 704 C C . ILE A 1 90 ? -12.371 11.507 7.977 1.00 83.94 90 ILE A C 1
ATOM 706 O O . ILE A 1 90 ? -12.929 11.162 6.931 1.00 83.94 90 ILE A O 1
ATOM 710 N N . ALA A 1 91 ? -12.771 12.575 8.670 1.00 85.38 91 ALA A N 1
ATOM 711 C CA . ALA A 1 91 ? -13.892 13.426 8.276 1.00 85.38 91 ALA A CA 1
ATOM 712 C C . ALA A 1 91 ? -13.638 14.171 6.952 1.00 85.38 91 ALA A C 1
ATOM 714 O O . ALA A 1 91 ? -14.566 14.335 6.160 1.00 85.38 91 ALA A O 1
ATOM 715 N N . GLN A 1 92 ? -12.390 14.555 6.680 1.00 84.50 92 GLN A N 1
ATOM 716 C CA . GLN A 1 92 ? -12.004 15.336 5.497 1.00 84.50 92 GLN A CA 1
ATOM 717 C C . GLN A 1 92 ? -11.675 14.492 4.257 1.00 84.50 92 GLN A C 1
ATOM 719 O O . GLN A 1 92 ? -11.536 15.048 3.168 1.00 84.50 92 GLN A O 1
ATOM 724 N N . MET A 1 93 ? -11.549 13.173 4.406 1.00 84.94 93 MET A N 1
ATOM 725 C CA . MET A 1 93 ? -11.233 12.268 3.299 1.00 84.94 93 MET A CA 1
ATOM 726 C C . MET A 1 93 ? -12.477 11.793 2.545 1.00 84.94 93 MET A C 1
ATOM 728 O O . MET A 1 93 ? -13.548 11.631 3.127 1.00 84.94 93 MET A O 1
ATOM 732 N N . ASP A 1 94 ? -12.321 11.478 1.268 1.00 85.12 94 ASP A N 1
ATOM 733 C CA . ASP A 1 94 ? -13.286 10.702 0.501 1.00 85.12 94 ASP A CA 1
ATOM 734 C C . ASP A 1 94 ? -13.173 9.194 0.832 1.00 85.12 94 ASP A C 1
ATOM 736 O O . ASP A 1 94 ? -12.435 8.754 1.720 1.00 85.12 94 ASP A O 1
ATOM 740 N N . GLU A 1 95 ? -13.922 8.355 0.121 1.00 76.62 95 GLU A N 1
ATOM 741 C CA . GLU A 1 95 ? -13.877 6.899 0.299 1.00 76.62 95 GLU A CA 1
ATOM 742 C C . GLU A 1 95 ? -12.549 6.251 -0.138 1.00 76.62 95 GLU A C 1
ATOM 744 O O . GLU A 1 95 ? -12.161 5.207 0.401 1.00 76.62 95 GLU A O 1
ATOM 749 N N . THR A 1 96 ? -11.815 6.888 -1.052 1.00 76.50 96 THR A N 1
ATOM 750 C CA . THR A 1 96 ? -10.522 6.417 -1.569 1.00 76.50 96 THR A CA 1
ATOM 751 C C . THR A 1 96 ? -9.339 6.853 -0.698 1.00 76.50 96 THR A C 1
ATOM 753 O O . THR A 1 96 ? -8.240 6.305 -0.811 1.00 76.50 96 THR A O 1
ATOM 756 N N . GLY A 1 97 ? -9.576 7.764 0.248 1.00 75.00 97 GLY A N 1
ATOM 757 C CA . GLY A 1 97 ? -8.563 8.362 1.106 1.00 75.00 97 GLY A CA 1
ATOM 758 C C . GLY A 1 97 ? -7.882 9.596 0.506 1.00 75.00 97 GLY A C 1
ATOM 759 O O . GLY A 1 97 ? -6.824 9.993 0.991 1.00 75.00 97 GLY A O 1
ATOM 760 N N . GLN A 1 98 ? -8.449 10.187 -0.542 1.00 81.00 98 GLN A N 1
ATOM 761 C CA . GLN A 1 98 ? -8.072 11.510 -1.034 1.00 81.00 98 GLN A CA 1
ATOM 762 C C . GLN A 1 98 ? -8.760 12.594 -0.196 1.00 81.00 98 GLN A C 1
ATOM 764 O O . GLN A 1 98 ? -9.789 12.345 0.425 1.00 81.00 98 GLN A O 1
ATOM 769 N N . MET A 1 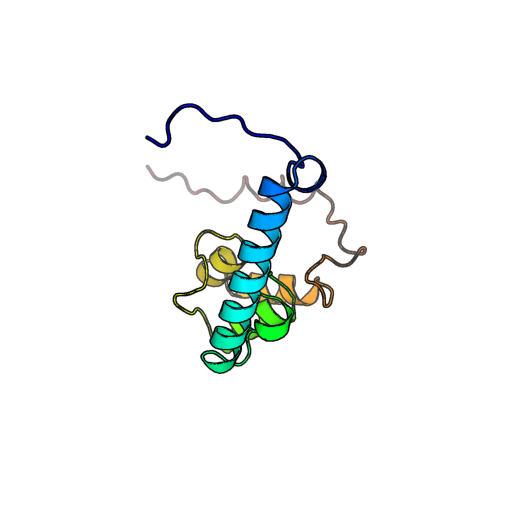99 ? -8.178 13.791 -0.135 1.00 80.25 99 MET A N 1
ATOM 770 C CA . MET A 1 99 ? -8.784 14.918 0.585 1.00 80.25 99 MET A CA 1
ATOM 771 C C . MET A 1 99 ? -9.931 15.498 -0.245 1.00 80.25 99 MET A C 1
ATOM 773 O O . MET A 1 99 ? -9.791 15.650 -1.457 1.00 80.25 99 MET A O 1
ATOM 777 N N . ASN A 1 100 ? -11.042 15.850 0.398 1.00 74.69 100 ASN A N 1
ATOM 778 C CA . ASN A 1 100 ? -12.144 16.531 -0.278 1.00 74.69 100 ASN A CA 1
ATOM 779 C C . ASN A 1 100 ? -11.678 17.905 -0.794 1.00 74.69 100 ASN A C 1
ATOM 781 O O . ASN A 1 100 ? -11.043 18.657 -0.054 1.00 74.69 100 ASN A O 1
ATOM 785 N N . GLU A 1 101 ? -12.047 18.257 -2.031 1.00 61.34 101 GLU A N 1
ATOM 786 C CA . GLU A 1 101 ? -11.626 19.490 -2.731 1.00 61.34 101 GLU A CA 1
ATOM 787 C C . GLU A 1 101 ? -11.956 20.795 -1.973 1.00 61.34 101 GLU A C 1
ATOM 789 O O . GLU A 1 101 ? 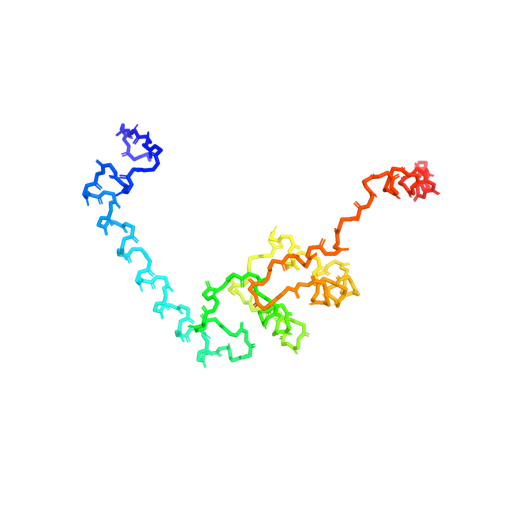-11.358 21.831 -2.230 1.00 61.34 101 GLU A O 1
ATOM 794 N N . THR A 1 102 ? -12.850 20.763 -0.978 1.00 54.09 102 THR A N 1
ATOM 795 C CA . THR A 1 102 ? -13.162 21.910 -0.105 1.00 54.09 102 THR A CA 1
ATOM 796 C C . THR A 1 102 ? -12.108 22.198 0.975 1.00 54.09 102 THR A C 1
ATOM 798 O O . THR A 1 102 ? -12.287 23.131 1.752 1.00 54.09 102 THR A O 1
ATOM 801 N N . ALA A 1 103 ? -11.043 21.397 1.075 1.00 50.19 103 ALA A N 1
ATOM 802 C CA . ALA A 1 103 ? -9.978 21.537 2.069 1.00 50.19 103 ALA A CA 1
ATOM 803 C C . ALA A 1 103 ? -8.721 22.236 1.515 1.00 50.19 103 ALA A C 1
ATOM 805 O O . ALA A 1 103 ? -7.600 21.856 1.863 1.00 50.19 103 ALA A O 1
ATOM 806 N N . GLU A 1 104 ? -8.882 23.271 0.682 1.00 42.00 104 GLU A N 1
ATOM 807 C CA . GLU A 1 104 ? -7.833 24.289 0.538 1.00 42.00 104 GLU A CA 1
ATOM 808 C C . GLU A 1 104 ? -7.692 25.008 1.883 1.00 42.00 104 GLU A C 1
ATOM 810 O O . GLU A 1 104 ? -8.385 25.971 2.208 1.00 42.00 104 GLU A O 1
ATOM 815 N N . MET A 1 105 ? -6.834 24.453 2.730 1.00 45.34 105 MET A N 1
ATOM 816 C CA . MET A 1 105 ? -6.442 25.069 3.977 1.00 45.34 105 MET A CA 1
ATOM 817 C C . MET A 1 105 ? -5.427 26.154 3.632 1.00 45.34 105 MET A C 1
ATOM 819 O O . MET A 1 105 ? -4.335 25.842 3.171 1.00 45.34 105 MET A O 1
ATOM 823 N N . ASP A 1 106 ? -5.833 27.408 3.823 1.00 44.03 106 ASP A N 1
ATOM 824 C CA . ASP A 1 106 ? -5.013 28.611 3.683 1.00 44.03 106 ASP A CA 1
ATOM 825 C C . ASP A 1 106 ? -3.633 28.400 4.334 1.00 44.03 106 ASP A C 1
ATOM 827 O O . ASP A 1 106 ? -3.500 28.339 5.564 1.00 44.03 106 ASP A O 1
ATOM 831 N N . ASP A 1 107 ? -2.603 28.243 3.498 1.00 45.34 107 ASP A N 1
ATOM 832 C CA . ASP A 1 107 ? -1.219 27.979 3.910 1.00 45.34 107 ASP A CA 1
ATOM 833 C C . ASP A 1 107 ? -0.651 29.100 4.807 1.00 45.34 107 ASP A C 1
ATOM 835 O O . ASP A 1 107 ? 0.343 28.895 5.507 1.00 45.34 107 ASP A O 1
ATOM 839 N N . ASN A 1 108 ? -1.319 30.258 4.881 1.00 45.31 108 ASN A N 1
ATOM 840 C CA . ASN A 1 108 ? -0.917 31.380 5.727 1.00 45.31 108 ASN A CA 1
ATOM 841 C C . ASN A 1 108 ? -1.237 31.197 7.223 1.00 45.31 108 ASN A C 1
ATOM 843 O O . ASN A 1 108 ? -0.632 31.866 8.055 1.00 45.31 108 ASN A O 1
ATOM 847 N N . ALA A 1 109 ? -2.131 30.281 7.616 1.00 44.81 109 ALA A N 1
ATOM 848 C CA . ALA A 1 109 ? -2.575 30.177 9.016 1.00 44.81 109 ALA A CA 1
ATOM 849 C C . ALA A 1 109 ? -1.658 29.329 9.928 1.00 44.81 109 ALA A C 1
ATOM 851 O O . ALA A 1 109 ? -1.897 29.234 11.138 1.00 44.81 109 ALA A O 1
ATOM 852 N N . ARG A 1 110 ? -0.630 28.671 9.371 1.00 46.72 110 ARG A N 1
ATOM 853 C CA . A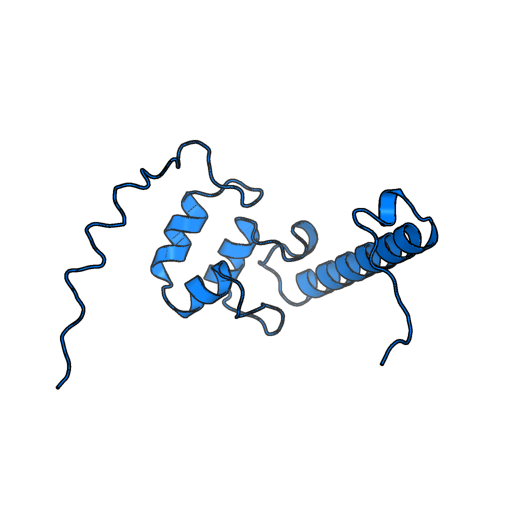RG A 1 110 ? 0.280 27.780 10.121 1.00 46.72 110 ARG A CA 1
ATOM 854 C C . ARG A 1 110 ? 1.563 28.444 10.612 1.00 46.72 110 ARG A C 1
ATOM 856 O O . ARG A 1 110 ? 2.168 27.911 11.540 1.00 46.72 110 ARG A O 1
ATOM 863 N N . ILE A 1 111 ? 1.967 29.574 10.034 1.00 45.38 111 ILE A N 1
ATOM 864 C CA . ILE A 1 111 ? 3.226 30.236 10.408 1.00 45.38 111 ILE A CA 1
ATOM 865 C C . ILE A 1 111 ? 3.077 30.999 11.739 1.00 45.38 111 ILE A C 1
ATOM 867 O O . ILE A 1 111 ? 3.990 30.960 12.557 1.00 45.38 111 ILE A O 1
ATOM 871 N N . ASP A 1 112 ? 1.894 31.530 12.056 1.00 38.69 112 ASP A N 1
ATOM 872 C CA . ASP A 1 112 ? 1.712 32.394 13.236 1.00 38.69 112 ASP A CA 1
ATOM 873 C C . ASP A 1 112 ? 1.551 31.665 14.586 1.00 38.69 112 ASP A C 1
ATOM 875 O O . ASP A 1 112 ? 1.578 32.303 15.633 1.00 38.69 112 ASP A O 1
ATOM 879 N N . ARG A 1 113 ? 1.387 30.332 14.620 1.00 44.06 113 ARG A N 1
ATOM 880 C CA . ARG A 1 113 ? 1.206 29.584 15.892 1.00 44.06 113 ARG A CA 1
ATOM 881 C C . ARG A 1 113 ? 2.409 28.766 16.351 1.00 44.06 113 ARG A C 1
ATOM 883 O O . ARG A 1 113 ? 2.364 28.196 17.440 1.00 44.06 113 ARG A O 1
ATOM 890 N N . ALA A 1 114 ? 3.470 28.681 15.552 1.00 42.78 114 ALA A N 1
ATOM 891 C CA . ALA A 1 114 ? 4.654 27.898 15.908 1.00 42.78 114 ALA A CA 1
ATOM 892 C C . ALA A 1 114 ? 5.666 28.668 16.781 1.00 42.78 114 ALA A C 1
ATOM 894 O O . ALA A 1 114 ? 6.550 28.036 17.356 1.00 42.78 114 ALA A O 1
ATOM 895 N N . GLU A 1 115 ? 5.533 29.992 16.926 1.00 44.72 115 GLU A N 1
ATOM 896 C CA . GLU A 1 115 ? 6.512 30.813 17.659 1.00 44.72 115 GLU A CA 1
ATOM 897 C C . GLU A 1 115 ? 6.162 31.087 19.135 1.00 44.72 115 GLU A C 1
ATOM 899 O O . GLU A 1 115 ? 7.038 31.488 19.896 1.00 44.72 115 GLU A O 1
ATOM 904 N N . GLU A 1 116 ? 4.941 30.804 19.605 1.00 48.22 116 GLU A N 1
ATOM 905 C CA . GLU A 1 116 ? 4.512 31.220 20.958 1.00 48.22 116 GLU A CA 1
ATOM 906 C C . GLU A 1 116 ? 4.603 30.160 22.073 1.00 48.22 116 GLU A C 1
ATOM 908 O O . GLU A 1 116 ? 4.187 30.433 23.197 1.00 48.22 116 GLU A O 1
ATOM 913 N N . SER A 1 117 ? 5.148 28.955 21.850 1.00 45.28 117 SER A N 1
ATOM 914 C CA . SER A 1 117 ? 5.093 27.928 22.912 1.00 45.28 117 SER A CA 1
ATOM 915 C C . SER A 1 117 ? 6.285 26.975 23.033 1.00 45.28 117 SER A C 1
ATOM 917 O O . SER A 1 117 ? 6.107 25.815 23.413 1.00 45.28 117 SER A O 1
ATOM 919 N N . ILE A 1 118 ? 7.511 27.458 22.812 1.00 43.28 118 ILE A N 1
ATOM 920 C CA . ILE A 1 118 ? 8.710 26.786 23.340 1.00 43.28 118 ILE A CA 1
ATOM 921 C C . ILE A 1 118 ? 9.134 27.515 24.626 1.00 43.28 118 ILE A C 1
ATOM 923 O O . ILE A 1 118 ? 9.685 28.613 24.538 1.00 43.28 118 ILE A O 1
ATOM 927 N N . PRO A 1 119 ? 8.923 26.950 25.831 1.00 41.25 119 PRO A N 1
ATOM 928 C CA . PRO A 1 119 ? 9.586 27.468 27.013 1.00 41.25 119 PRO A CA 1
ATOM 929 C C . PRO A 1 119 ? 11.079 27.156 26.897 1.00 41.25 119 PRO A C 1
ATOM 931 O O . PRO A 1 119 ? 11.474 25.996 26.768 1.00 41.25 119 PRO A O 1
ATOM 934 N N . ALA A 1 120 ? 11.904 28.201 26.941 1.00 45.50 120 ALA A N 1
ATOM 935 C CA . ALA A 1 120 ? 13.344 28.078 27.100 1.00 45.50 120 ALA A CA 1
ATOM 936 C C . ALA A 1 120 ? 13.638 27.315 28.403 1.00 45.50 120 ALA A C 1
ATOM 938 O O . ALA A 1 120 ? 13.328 27.805 29.490 1.00 45.50 120 ALA A O 1
ATOM 939 N N . LEU A 1 121 ? 14.210 26.114 28.299 1.00 38.69 121 LEU A N 1
ATOM 940 C CA . LEU A 1 121 ? 14.857 25.470 29.437 1.00 38.69 121 LEU A CA 1
ATOM 941 C C . LEU A 1 121 ? 16.323 25.909 29.490 1.00 38.69 121 LEU A C 1
ATOM 943 O O . LEU A 1 121 ? 17.023 25.876 28.476 1.00 38.69 121 LEU A O 1
ATOM 947 N N . ALA A 1 122 ? 16.706 26.344 30.690 1.00 38.59 122 ALA A N 1
ATOM 948 C CA . ALA A 1 122 ? 18.049 26.693 31.136 1.00 38.59 122 ALA A CA 1
ATOM 949 C C . ALA A 1 122 ? 19.013 25.497 31.144 1.00 38.59 122 ALA A C 1
ATOM 951 O O . ALA A 1 122 ? 18.532 24.348 31.287 1.00 38.59 122 ALA A O 1
#

Radius of gyration: 19.86 Å; chains: 1; bounding box: 40×46×52 Å

Secondary structure (DSSP, 8-state):
---S----TTHHHH-HHHHHHHHHHHHHHHHHHHHHHHHSTTS-HHHHTT---HHHHHHHHHH---TTS-TTSHHHHHHHH-TTHHHHHHHHB-TTSPBPTT----GGGTTTTSSS------